Protein AF-A0A1E3I0J5-F1 (afdb_monomer_lite)

Sequence (170 aa):
MVKAWGYATYVVTFFCGLIDAMENAEEKIYEAELKEAWKIVDLYRSYQSELSYTMDAFLDLELGHALPERTWAPIPGPVDYDRILEVEESIFRPTQHNKGRDVPLITPLFIFLTLHILGLQEEGFPPKWLSLWDRFKPDKKFCYSFPNDKPLKQKEIAIKDKGGAVWVRR

Organism: NCBI:txid1295533

Secondary structure (DSSP, 8-state):
-HHHHHHHHHHHHHHHHHHHHHHT-S----HHHHHHHHHHHHHHHHHHHHHHHHHHHHHHHHHTT---TT-BPPP-SS--HHHHHH-SS----PEEEETTEEEEPBPTHHHHHHHHHHHHHHH-B-THHHHHHHHH---GGGSPPPPSS-S--GGGG-EEBTTS-EE---

Structure (mmCIF, N/CA/C/O backbone):
data_AF-A0A1E3I0J5-F1
#
_entry.id   AF-A0A1E3I0J5-F1
#
loop_
_atom_site.group_PDB
_atom_site.id
_atom_site.type_symbol
_atom_site.label_atom_id
_atom_site.label_alt_id
_atom_site.label_comp_id
_atom_site.label_asym_id
_atom_site.label_entity_id
_atom_site.label_seq_id
_atom_site.pdbx_PDB_ins_code
_atom_site.Cartn_x
_atom_site.Cartn_y
_atom_site.Cartn_z
_atom_site.occupancy
_atom_site.B_iso_or_equiv
_atom_site.auth_seq_id
_atom_site.auth_comp_id
_atom_site.auth_asym_id
_atom_site.auth_atom_id
_atom_site.pdbx_PDB_model_num
ATOM 1 N N . MET A 1 1 ? 1.428 -1.162 -13.896 1.00 74.31 1 MET A N 1
ATOM 2 C CA . MET A 1 1 ? 2.253 -0.226 -13.111 1.00 74.31 1 MET A CA 1
ATOM 3 C C . MET A 1 1 ? 1.424 0.900 -12.496 1.00 74.31 1 MET A C 1
ATOM 5 O O . MET A 1 1 ? 1.189 0.832 -11.303 1.00 74.31 1 MET A O 1
ATOM 9 N N . VAL A 1 2 ? 0.875 1.852 -13.269 1.00 81.50 2 VAL A N 1
ATOM 10 C CA . VAL A 1 2 ? 0.131 3.020 -12.725 1.00 81.50 2 VAL A CA 1
ATOM 11 C C . VAL A 1 2 ? -1.033 2.616 -11.803 1.00 81.50 2 VAL A C 1
ATOM 13 O O . VAL A 1 2 ? -1.219 3.214 -10.749 1.00 81.50 2 VAL A O 1
ATOM 16 N N . LYS A 1 3 ? -1.781 1.556 -12.150 1.00 86.75 3 LYS A N 1
ATOM 17 C CA . LYS A 1 3 ? -2.849 1.005 -11.293 1.00 86.75 3 LYS A CA 1
ATOM 18 C C . LYS A 1 3 ? -2.322 0.436 -9.972 1.00 86.75 3 LYS A C 1
ATOM 20 O O . LYS A 1 3 ? -2.879 0.743 -8.927 1.00 86.75 3 LYS A O 1
ATOM 25 N N . ALA A 1 4 ? -1.256 -0.365 -10.022 1.00 87.62 4 ALA A N 1
ATOM 26 C CA . ALA A 1 4 ? -0.632 -0.947 -8.832 1.00 87.62 4 ALA A CA 1
ATOM 27 C C . ALA A 1 4 ? -0.047 0.142 -7.921 1.00 87.62 4 ALA A C 1
ATOM 29 O O . ALA A 1 4 ? -0.273 0.114 -6.718 1.00 87.62 4 ALA A O 1
ATOM 30 N N . TRP A 1 5 ? 0.609 1.149 -8.507 1.00 89.06 5 TRP A N 1
ATOM 31 C CA . TRP A 1 5 ? 1.095 2.318 -7.777 1.00 89.06 5 TRP A CA 1
ATOM 32 C C . TRP A 1 5 ? -0.060 3.073 -7.117 1.00 89.06 5 TRP A C 1
ATOM 34 O O . TRP A 1 5 ? -0.027 3.310 -5.918 1.00 89.06 5 TRP A O 1
ATOM 44 N N . GLY A 1 6 ? -1.125 3.374 -7.869 1.00 87.75 6 GLY A N 1
ATOM 45 C CA . GLY A 1 6 ? -2.303 4.059 -7.334 1.00 87.75 6 GLY A CA 1
ATOM 46 C C . GLY A 1 6 ? -2.964 3.286 -6.192 1.00 87.75 6 GLY A C 1
ATOM 47 O O . GLY A 1 6 ? -3.299 3.881 -5.171 1.00 87.75 6 GLY A O 1
ATOM 48 N N . TYR A 1 7 ? -3.099 1.964 -6.328 1.00 90.19 7 TYR A N 1
ATOM 49 C CA . TYR A 1 7 ? -3.601 1.102 -5.258 1.00 90.19 7 TYR A CA 1
ATOM 50 C C . TYR A 1 7 ? -2.701 1.151 -4.024 1.00 90.19 7 TYR A C 1
ATOM 52 O O . TYR A 1 7 ? -3.198 1.380 -2.924 1.00 90.19 7 TYR A O 1
ATOM 60 N N . ALA A 1 8 ? -1.385 1.021 -4.198 1.00 90.44 8 ALA A N 1
ATOM 61 C CA . ALA A 1 8 ? -0.459 1.082 -3.079 1.00 90.44 8 ALA A CA 1
ATOM 62 C C . ALA A 1 8 ? -0.526 2.433 -2.354 1.00 90.44 8 ALA A C 1
ATOM 64 O O . ALA A 1 8 ? -0.576 2.464 -1.124 1.00 90.44 8 ALA A O 1
ATOM 65 N N . THR A 1 9 ? -0.601 3.540 -3.099 1.00 89.75 9 THR A N 1
ATOM 66 C CA . THR A 1 9 ? -0.806 4.898 -2.564 1.00 89.75 9 THR A CA 1
ATOM 67 C C . THR A 1 9 ? -2.102 5.010 -1.781 1.00 89.75 9 THR A C 1
ATOM 69 O O . THR A 1 9 ? -2.120 5.586 -0.690 1.00 89.75 9 THR A O 1
ATOM 72 N N . TYR A 1 10 ? -3.177 4.404 -2.280 1.00 89.50 10 TYR A N 1
ATOM 73 C CA . TYR A 1 10 ? -4.452 4.415 -1.581 1.00 89.50 10 TYR A CA 1
ATOM 74 C C . TYR A 1 10 ? -4.408 3.639 -0.267 1.00 89.50 10 TYR A C 1
ATOM 76 O O . TYR A 1 10 ? -4.895 4.145 0.742 1.00 89.50 10 TYR A O 1
ATOM 84 N N . VAL A 1 11 ? -3.776 2.461 -0.261 1.00 91.94 11 VAL A N 1
ATOM 85 C CA . VAL A 1 11 ? -3.600 1.628 0.937 1.00 91.94 11 VAL A CA 1
ATOM 86 C C . VAL A 1 11 ? -2.817 2.371 2.016 1.00 91.94 11 VAL A C 1
ATOM 88 O O . VAL A 1 11 ? -3.310 2.486 3.132 1.00 91.94 11 VAL A O 1
ATOM 91 N N . VAL A 1 12 ? -1.652 2.946 1.701 1.00 92.81 12 VAL A N 1
ATOM 92 C CA . VAL A 1 12 ? -0.876 3.712 2.699 1.00 92.81 12 VAL A CA 1
ATOM 93 C C . VAL A 1 12 ? -1.681 4.882 3.243 1.00 92.81 12 VAL A C 1
ATOM 95 O O . VAL A 1 12 ? -1.720 5.088 4.451 1.00 92.81 12 VAL A O 1
ATOM 98 N N . THR A 1 13 ? -2.361 5.624 2.371 1.00 90.88 13 THR A N 1
ATOM 99 C CA . THR A 1 13 ? -3.163 6.780 2.787 1.00 90.88 13 THR A CA 1
ATOM 100 C C . THR A 1 13 ? -4.293 6.363 3.740 1.00 90.88 13 THR A C 1
ATOM 102 O O . THR A 1 13 ? -4.467 6.979 4.791 1.00 90.88 13 THR A O 1
ATOM 105 N N . PHE A 1 14 ? -4.994 5.268 3.423 1.00 91.69 14 PHE A N 1
ATOM 106 C CA . PHE A 1 14 ? -6.018 4.672 4.283 1.00 91.69 14 PHE A CA 1
ATOM 107 C C . PHE A 1 14 ? -5.437 4.211 5.627 1.00 91.69 14 PHE A C 1
ATOM 109 O O . PHE A 1 14 ? -5.934 4.577 6.683 1.00 91.69 14 PHE A O 1
ATOM 116 N N . PHE A 1 15 ? -4.354 3.441 5.650 1.00 94.31 15 PHE A N 1
ATOM 117 C CA . PHE A 1 15 ? -3.844 2.943 6.929 1.00 94.31 15 PHE A CA 1
ATOM 118 C C . PHE A 1 15 ? -3.201 4.042 7.786 1.00 94.31 15 PHE A C 1
ATOM 120 O O . PHE A 1 15 ? -3.396 4.030 8.998 1.00 94.31 15 PHE A O 1
ATOM 127 N N . CYS A 1 16 ? -2.539 5.043 7.195 1.00 94.62 16 CYS A N 1
ATOM 128 C CA . CYS A 1 16 ? -2.042 6.203 7.941 1.00 94.62 16 CYS A CA 1
ATOM 129 C C . CYS A 1 16 ? -3.173 6.994 8.611 1.00 94.62 16 CYS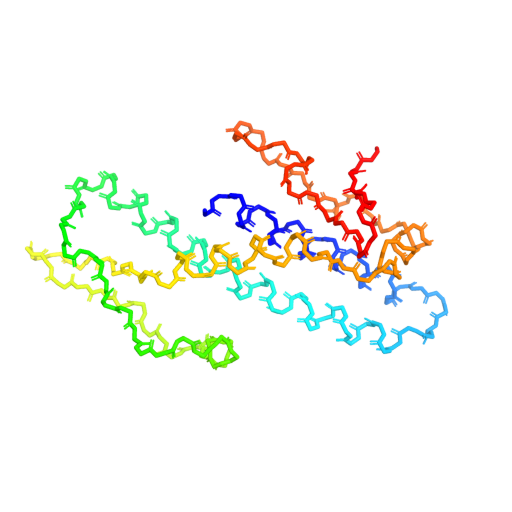 A C 1
ATOM 131 O O . CYS A 1 16 ? -3.024 7.393 9.762 1.00 94.62 16 CYS A O 1
ATOM 133 N N . GLY A 1 17 ? -4.308 7.190 7.930 1.00 92.81 17 GLY A N 1
ATOM 134 C CA . GLY A 1 17 ? -5.465 7.834 8.553 1.00 92.81 17 GLY A CA 1
ATOM 135 C C . GLY A 1 17 ? -6.034 7.015 9.706 1.00 92.81 17 GLY A C 1
ATOM 136 O O . GLY A 1 17 ? -6.394 7.569 10.742 1.00 92.81 17 GLY A O 1
ATOM 137 N N . LEU A 1 18 ? -6.079 5.690 9.552 1.00 92.88 18 LEU A N 1
ATOM 138 C CA . LEU A 1 18 ? -6.569 4.816 10.607 1.00 92.88 18 LEU A CA 1
ATOM 139 C C . LEU A 1 18 ? -5.653 4.830 11.834 1.00 92.88 18 LEU A C 1
ATOM 141 O O . LEU A 1 18 ? -6.149 4.903 12.953 1.00 92.88 18 LEU A O 1
ATOM 145 N N . ILE A 1 19 ? -4.337 4.790 11.621 1.00 94.62 19 ILE A N 1
ATOM 146 C CA . ILE A 1 19 ? -3.326 4.888 12.678 1.00 94.62 19 ILE A CA 1
ATOM 147 C C . ILE A 1 19 ? -3.482 6.205 13.437 1.00 94.62 19 ILE A C 1
ATOM 149 O O . ILE A 1 19 ? -3.677 6.165 14.646 1.00 94.62 19 ILE A O 1
ATOM 153 N N . ASP A 1 20 ? -3.493 7.345 12.737 1.00 93.00 20 ASP A N 1
ATOM 154 C CA . ASP A 1 20 ? -3.649 8.670 13.357 1.00 93.00 20 ASP A CA 1
ATOM 155 C C . ASP A 1 20 ? -4.929 8.738 14.206 1.00 93.00 20 ASP A C 1
ATOM 157 O O . ASP A 1 20 ? -4.913 9.202 15.345 1.00 93.00 20 ASP A O 1
ATOM 161 N N . ALA A 1 21 ? -6.043 8.205 13.701 1.00 91.88 21 ALA A N 1
ATOM 162 C CA . ALA A 1 21 ? -7.298 8.212 14.443 1.00 91.88 21 ALA A CA 1
ATOM 163 C C . ALA A 1 21 ? -7.297 7.263 15.658 1.00 91.88 21 ALA A C 1
ATOM 165 O O . ALA A 1 21 ? -7.881 7.598 16.687 1.00 91.88 21 ALA A O 1
ATOM 166 N N . MET A 1 22 ? -6.639 6.102 15.564 1.00 92.25 22 MET A N 1
ATOM 167 C CA . MET A 1 22 ? -6.503 5.155 16.679 1.00 92.25 22 MET A CA 1
ATOM 168 C C . MET A 1 22 ? -5.536 5.662 17.758 1.00 92.25 22 MET A C 1
ATOM 170 O O . MET A 1 22 ? -5.80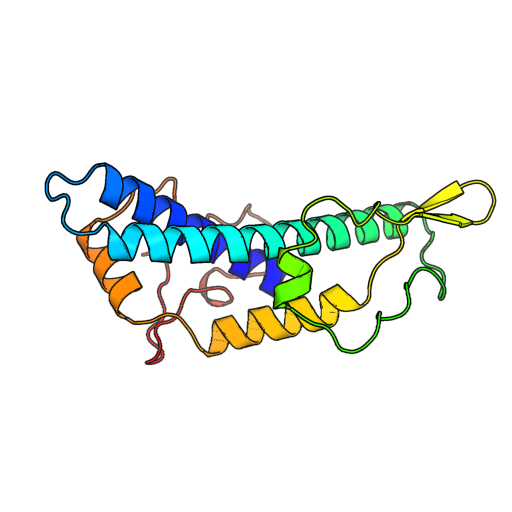8 5.480 18.941 1.00 92.25 22 MET A O 1
ATOM 174 N N . GLU A 1 23 ? -4.438 6.323 17.383 1.00 90.88 23 GLU A N 1
ATOM 175 C CA . GLU A 1 23 ? -3.472 6.909 18.327 1.00 90.88 23 GLU A CA 1
ATOM 176 C C . GLU A 1 23 ? -4.076 8.070 19.129 1.00 90.88 23 GLU A C 1
ATOM 178 O O . GLU A 1 23 ? -3.751 8.249 20.304 1.00 90.88 23 GLU A O 1
ATOM 183 N N . ASN A 1 24 ? -4.991 8.825 18.513 1.00 89.06 24 ASN A N 1
ATOM 184 C CA . ASN A 1 24 ? -5.697 9.943 19.141 1.00 89.06 24 ASN A CA 1
ATOM 185 C C . ASN A 1 24 ? -7.012 9.540 19.840 1.00 89.06 24 ASN A C 1
ATOM 187 O O . ASN A 1 24 ? -7.697 10.401 20.396 1.00 89.06 24 ASN A O 1
ATOM 191 N N . ALA A 1 25 ? -7.394 8.260 19.818 1.00 86.81 25 ALA A N 1
ATOM 192 C CA . ALA A 1 25 ? -8.606 7.792 20.480 1.00 86.81 25 ALA A CA 1
ATOM 193 C C . ALA A 1 25 ? -8.450 7.784 22.013 1.00 86.81 25 ALA A C 1
ATOM 195 O O . ALA A 1 25 ? -7.400 7.431 22.550 1.00 86.81 25 ALA A O 1
ATOM 196 N N . GLU A 1 26 ? -9.527 8.109 22.738 1.00 79.50 26 GLU A N 1
ATOM 197 C CA . GLU A 1 26 ? -9.547 8.028 24.210 1.00 79.50 26 GLU A CA 1
ATOM 198 C C . GLU A 1 26 ? -9.357 6.580 24.709 1.00 79.50 26 GLU A C 1
ATOM 200 O O . GLU A 1 26 ? -8.730 6.334 25.741 1.00 79.50 26 GLU A O 1
ATOM 205 N N . GLU A 1 27 ? -9.858 5.603 23.946 1.00 76.12 27 GLU A N 1
ATOM 206 C CA . GLU A 1 27 ? -9.720 4.172 24.218 1.00 76.12 27 GLU A CA 1
ATOM 207 C C . GLU A 1 27 ? -8.412 3.616 23.628 1.00 76.12 27 GLU A C 1
ATOM 209 O O . GLU A 1 27 ? -8.317 3.355 22.430 1.00 76.12 27 GLU A O 1
ATOM 214 N N . LYS A 1 28 ? -7.413 3.338 24.472 1.00 70.12 28 LYS A N 1
ATOM 215 C CA . LYS A 1 28 ? -6.103 2.791 24.053 1.00 70.12 28 LYS A CA 1
ATOM 216 C C . LYS A 1 28 ? -6.072 1.265 23.861 1.00 70.12 28 LYS A C 1
ATOM 218 O O . LYS A 1 28 ? -5.064 0.627 24.143 1.00 70.12 28 LYS A O 1
ATOM 223 N N . ILE A 1 29 ? -7.168 0.653 23.416 1.00 78.75 29 ILE A N 1
ATOM 224 C CA . ILE A 1 29 ? -7.301 -0.818 23.348 1.00 78.75 29 ILE A CA 1
ATOM 225 C C . ILE A 1 29 ? -6.832 -1.444 22.019 1.00 78.75 29 ILE A C 1
ATOM 227 O O . ILE A 1 29 ? -6.994 -2.644 21.836 1.00 78.75 29 ILE A O 1
ATOM 231 N N . TYR A 1 30 ? -6.241 -0.659 21.111 1.00 84.00 30 TYR A N 1
ATOM 232 C CA . TYR A 1 30 ? -5.928 -1.065 19.727 1.00 84.00 30 TYR A CA 1
ATOM 233 C C . TYR A 1 30 ? -4.431 -1.260 19.455 1.00 84.00 30 TYR A C 1
ATOM 235 O O . TYR A 1 30 ? -3.971 -1.068 18.333 1.00 84.00 30 TYR A O 1
ATOM 243 N N . GLU A 1 31 ? -3.628 -1.588 20.470 1.00 87.50 31 GLU A N 1
ATOM 244 C CA . GLU A 1 31 ? -2.168 -1.699 20.315 1.00 87.50 31 GLU A CA 1
ATOM 245 C C . GLU A 1 31 ? -1.766 -2.780 19.293 1.00 87.50 31 GLU A C 1
ATOM 247 O O . GLU A 1 31 ? -0.843 -2.589 18.495 1.00 87.50 31 GLU A O 1
ATOM 252 N N . ALA A 1 32 ? -2.495 -3.900 19.262 1.00 91.38 32 ALA A N 1
ATOM 253 C CA . ALA A 1 32 ? -2.268 -4.967 18.293 1.00 91.38 32 ALA A CA 1
ATOM 254 C C . ALA A 1 32 ? -2.609 -4.513 16.863 1.00 91.38 32 ALA A C 1
ATOM 256 O O . ALA A 1 32 ? -1.819 -4.724 15.940 1.00 91.38 32 ALA A O 1
ATOM 257 N N . GLU A 1 33 ? -3.752 -3.852 16.686 1.00 93.69 33 GLU A N 1
ATOM 258 C CA . GLU A 1 33 ? -4.208 -3.306 15.410 1.00 93.69 33 GLU A CA 1
ATOM 259 C C . GLU A 1 33 ? -3.291 -2.190 14.910 1.00 93.69 33 GLU A C 1
ATOM 261 O O . GLU A 1 33 ? -2.979 -2.159 13.724 1.00 93.69 33 GLU A O 1
ATOM 266 N N . LEU A 1 34 ? -2.799 -1.316 15.79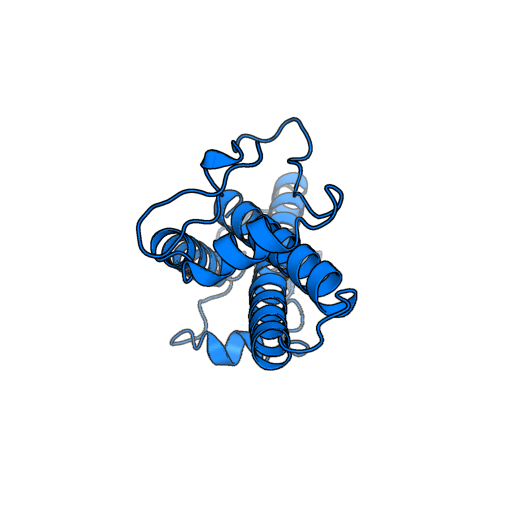1 1.00 93.75 34 LEU A N 1
ATOM 267 C CA . LEU A 1 34 ? -1.810 -0.290 15.456 1.00 93.75 34 LEU A CA 1
ATOM 268 C C . LEU A 1 34 ? -0.534 -0.923 14.906 1.00 93.75 34 LEU A C 1
ATOM 270 O O . LEU A 1 34 ? -0.053 -0.535 13.842 1.00 93.75 34 LEU A O 1
ATOM 274 N N . LYS A 1 35 ? -0.011 -1.945 15.591 1.00 93.00 35 LYS A N 1
ATOM 275 C CA . LYS A 1 35 ? 1.192 -2.658 15.148 1.00 93.00 35 LYS A CA 1
ATOM 276 C C . LYS A 1 35 ? 0.989 -3.352 13.801 1.00 93.00 35 LYS A C 1
ATOM 278 O O . LYS A 1 35 ? 1.903 -3.382 12.982 1.00 93.00 35 LYS A O 1
ATOM 283 N N . GLU A 1 36 ? -0.185 -3.930 13.565 1.00 94.94 36 GLU A N 1
ATOM 284 C CA . GLU A 1 36 ? -0.514 -4.565 12.286 1.00 94.94 36 GLU A CA 1
ATOM 285 C C . GLU A 1 36 ? -0.703 -3.531 11.164 1.00 94.94 36 GLU A C 1
ATOM 287 O O . GLU A 1 36 ? -0.194 -3.731 10.063 1.00 94.94 36 GLU A O 1
ATOM 292 N N . ALA A 1 37 ? -1.357 -2.402 11.448 1.00 94.25 37 ALA A N 1
ATOM 293 C CA . ALA A 1 37 ? -1.540 -1.305 10.505 1.00 94.25 37 ALA A CA 1
ATOM 294 C C . ALA A 1 37 ? -0.198 -0.695 10.076 1.00 94.25 37 ALA A C 1
ATOM 296 O O . ALA A 1 37 ? 0.019 -0.492 8.883 1.00 94.25 37 ALA A O 1
ATOM 297 N N . TRP A 1 38 ? 0.725 -0.474 11.019 1.00 93.50 38 TRP A N 1
ATOM 298 C CA . TRP A 1 38 ? 2.076 0.008 10.716 1.00 93.50 38 TRP A CA 1
ATOM 299 C C . TRP A 1 38 ? 2.833 -0.943 9.785 1.00 93.50 38 TRP A C 1
ATOM 301 O O . TRP A 1 38 ? 3.362 -0.499 8.772 1.00 93.50 38 TRP A O 1
ATOM 311 N N . LYS A 1 39 ? 2.776 -2.259 10.030 1.00 92.19 39 LYS A N 1
ATOM 312 C CA . LYS A 1 39 ? 3.385 -3.253 9.126 1.00 92.19 39 LYS A CA 1
ATOM 313 C C . LYS A 1 39 ? 2.827 -3.187 7.704 1.00 92.19 39 LYS A C 1
ATOM 315 O O . LYS A 1 39 ? 3.573 -3.351 6.744 1.00 92.19 39 LYS A O 1
ATOM 320 N N . ILE A 1 40 ? 1.518 -2.967 7.561 1.00 92.56 40 ILE A N 1
ATOM 321 C CA . ILE A 1 40 ? 0.886 -2.798 6.245 1.00 92.56 40 ILE A CA 1
ATOM 322 C C . ILE A 1 40 ? 1.391 -1.512 5.579 1.00 92.56 40 ILE A C 1
ATOM 324 O O . ILE A 1 40 ? 1.701 -1.525 4.389 1.00 92.56 40 ILE A O 1
ATOM 328 N N . VAL A 1 41 ? 1.497 -0.410 6.327 1.00 92.56 41 VAL A N 1
ATOM 329 C CA . VAL A 1 41 ? 2.025 0.862 5.811 1.00 92.56 41 VAL A CA 1
ATOM 330 C C . VAL A 1 41 ? 3.457 0.707 5.318 1.00 92.56 41 VAL A C 1
ATOM 332 O O . VAL A 1 41 ? 3.735 1.117 4.192 1.00 92.56 41 VAL A O 1
ATOM 335 N N . ASP A 1 42 ? 4.337 0.107 6.115 1.00 87.00 42 ASP A N 1
ATOM 336 C CA . ASP A 1 42 ? 5.750 -0.062 5.767 1.00 87.00 42 ASP A CA 1
ATOM 337 C C . ASP A 1 42 ? 5.894 -0.888 4.484 1.00 87.00 42 ASP A C 1
ATOM 339 O O . ASP A 1 42 ? 6.492 -0.428 3.512 1.00 87.00 42 ASP A O 1
ATOM 343 N N . LEU A 1 43 ? 5.201 -2.031 4.415 1.00 85.56 43 LEU A N 1
ATOM 344 C CA . LEU A 1 43 ? 5.173 -2.895 3.235 1.00 85.56 43 LEU A CA 1
ATOM 345 C C . LEU A 1 43 ? 4.755 -2.142 1.960 1.00 85.56 43 LEU A C 1
ATOM 347 O O . LEU A 1 43 ? 5.431 -2.182 0.930 1.00 85.56 43 LEU A O 1
ATOM 351 N N . TYR A 1 44 ? 3.622 -1.438 2.018 1.00 88.75 44 TYR A N 1
ATOM 352 C CA . TYR A 1 44 ? 3.089 -0.744 0.849 1.00 88.75 44 TYR A CA 1
ATOM 353 C C . TYR A 1 44 ? 3.871 0.532 0.496 1.00 88.75 44 TYR A C 1
ATOM 355 O O . TYR A 1 44 ? 3.833 0.952 -0.663 1.00 88.75 44 TYR A O 1
ATOM 363 N N . ARG A 1 45 ? 4.607 1.137 1.439 1.00 86.69 45 ARG A N 1
ATOM 364 C CA . ARG A 1 45 ? 5.557 2.223 1.149 1.00 86.69 45 ARG A CA 1
ATOM 365 C C . ARG A 1 45 ? 6.750 1.718 0.352 1.00 86.69 45 ARG A C 1
ATOM 367 O O . ARG A 1 45 ? 7.096 2.352 -0.643 1.00 86.69 45 ARG A O 1
ATOM 374 N N . SER A 1 46 ? 7.319 0.566 0.704 1.00 82.19 46 SER A N 1
ATOM 375 C CA . SER A 1 46 ? 8.402 -0.041 -0.082 1.00 82.19 46 SER A CA 1
ATOM 376 C C . SER A 1 46 ? 7.948 -0.306 -1.524 1.00 82.19 46 SER A C 1
ATOM 378 O O . SER A 1 46 ? 8.644 0.042 -2.479 1.00 82.19 46 SER A O 1
ATOM 380 N N . TYR A 1 47 ? 6.718 -0.804 -1.705 1.00 85.44 47 TYR A N 1
ATOM 381 C CA . TYR A 1 47 ? 6.115 -0.993 -3.030 1.00 85.44 47 TYR A CA 1
ATOM 382 C C . TYR A 1 47 ? 5.944 0.311 -3.819 1.00 85.44 47 TYR A C 1
ATOM 384 O O . TYR A 1 47 ? 6.232 0.354 -5.018 1.00 85.44 47 TYR A O 1
ATOM 392 N N . GLN A 1 48 ? 5.468 1.380 -3.173 1.00 85.56 48 GLN A N 1
ATOM 393 C CA . GLN A 1 48 ? 5.346 2.691 -3.815 1.00 85.56 48 GLN A CA 1
ATOM 394 C C . GLN A 1 48 ? 6.698 3.234 -4.256 1.00 85.56 48 GLN A C 1
ATOM 396 O O . GLN A 1 48 ? 6.786 3.754 -5.368 1.00 85.56 48 GLN A O 1
ATOM 401 N N . SER A 1 49 ? 7.724 3.122 -3.412 1.00 82.19 49 SER A N 1
ATOM 402 C CA . SER A 1 49 ? 9.067 3.625 -3.699 1.00 82.19 49 SER A CA 1
ATOM 403 C C . SER A 1 49 ? 9.638 2.975 -4.958 1.00 82.19 49 SER A C 1
ATOM 405 O O . SER A 1 49 ? 10.044 3.685 -5.878 1.00 82.19 49 SER A O 1
ATOM 407 N N . GLU A 1 50 ? 9.563 1.645 -5.058 1.00 78.44 50 GLU A N 1
ATOM 408 C CA . GLU A 1 50 ? 10.072 0.901 -6.219 1.00 78.44 50 GLU A CA 1
ATOM 409 C C . GLU A 1 50 ? 9.294 1.221 -7.507 1.00 78.44 50 GLU A C 1
ATOM 411 O O . GLU A 1 50 ? 9.877 1.453 -8.572 1.00 78.44 50 GLU A O 1
ATOM 416 N N . LEU A 1 51 ? 7.959 1.288 -7.423 1.00 82.62 51 LEU A N 1
ATOM 417 C CA . LEU A 1 51 ? 7.124 1.637 -8.574 1.00 82.62 51 LEU A CA 1
ATOM 418 C C . LEU A 1 51 ? 7.337 3.088 -9.027 1.00 82.62 51 LEU A C 1
ATOM 420 O O . LEU A 1 51 ? 7.337 3.339 -10.230 1.00 82.62 51 LEU A O 1
ATOM 424 N N . SER A 1 52 ? 7.512 4.029 -8.095 1.00 83.38 52 SER A N 1
ATOM 425 C CA . SER A 1 52 ? 7.765 5.445 -8.406 1.00 83.38 52 SER A CA 1
ATOM 426 C C . SER A 1 52 ? 9.109 5.609 -9.099 1.00 83.38 52 SER A C 1
ATOM 428 O O . SER A 1 52 ? 9.156 6.155 -10.196 1.00 83.38 52 SER A O 1
ATOM 430 N N . TYR A 1 53 ? 10.165 5.026 -8.525 1.00 78.06 53 TYR A N 1
ATOM 431 C CA . TYR A 1 53 ? 11.495 5.022 -9.129 1.00 78.06 53 TYR A CA 1
ATOM 432 C C . TYR A 1 53 ? 11.471 4.463 -10.556 1.00 78.06 53 TYR A C 1
ATOM 434 O O . TYR A 1 53 ? 12.022 5.066 -11.473 1.00 78.06 53 TYR A O 1
ATOM 442 N N . THR A 1 54 ? 10.782 3.337 -10.758 1.00 77.00 54 THR A N 1
ATOM 443 C CA . THR A 1 54 ? 10.664 2.720 -12.081 1.00 77.00 54 THR A CA 1
ATOM 444 C C . THR A 1 54 ? 9.946 3.636 -13.077 1.00 77.00 54 THR A C 1
ATOM 446 O O . THR A 1 54 ? 10.415 3.793 -14.202 1.00 77.00 54 THR A O 1
ATOM 449 N N . MET A 1 55 ? 8.819 4.246 -12.689 1.00 80.50 55 MET A N 1
ATOM 450 C CA . MET A 1 55 ? 8.077 5.174 -13.555 1.00 80.50 55 MET A CA 1
ATOM 451 C C . MET A 1 55 ? 8.907 6.405 -13.929 1.00 80.50 55 MET A C 1
ATOM 453 O O . MET A 1 55 ? 8.903 6.792 -15.096 1.00 80.50 55 MET A O 1
ATOM 457 N N . ASP A 1 56 ? 9.624 6.986 -12.967 1.00 79.00 56 ASP A N 1
ATOM 458 C CA . ASP A 1 56 ? 10.482 8.151 -13.197 1.00 79.00 56 ASP A CA 1
ATOM 459 C C . ASP A 1 56 ? 11.645 7.793 -14.133 1.00 79.00 56 ASP A C 1
ATOM 461 O O . ASP A 1 56 ? 11.898 8.497 -15.109 1.00 79.00 56 ASP A O 1
ATOM 465 N N . ALA A 1 57 ? 12.278 6.633 -13.925 1.00 75.56 57 ALA A N 1
ATOM 466 C CA . ALA A 1 57 ? 13.327 6.129 -14.807 1.00 75.56 57 ALA A CA 1
ATOM 467 C C . ALA A 1 57 ? 12.829 5.919 -16.248 1.00 75.56 57 ALA A C 1
ATOM 469 O O . ALA A 1 57 ? 13.528 6.274 -17.196 1.00 75.56 57 ALA A O 1
ATOM 470 N N . PHE A 1 58 ? 11.618 5.378 -16.439 1.00 75.81 58 PHE A N 1
ATOM 471 C CA . PHE A 1 58 ? 11.008 5.277 -17.771 1.00 75.81 58 PHE A CA 1
ATOM 472 C C . PHE A 1 58 ? 10.804 6.641 -18.418 1.00 75.81 58 PHE A C 1
ATOM 474 O O . PHE A 1 58 ? 11.140 6.808 -19.589 1.00 75.81 58 PHE A O 1
ATOM 481 N N . LEU A 1 59 ? 10.266 7.601 -17.666 1.00 77.62 59 LEU A N 1
ATOM 482 C CA . LEU A 1 59 ? 9.990 8.940 -18.171 1.00 77.62 59 LEU A CA 1
ATOM 483 C C . LEU A 1 59 ? 11.279 9.638 -18.624 1.00 77.62 59 LEU A C 1
ATOM 485 O O . LEU A 1 59 ? 11.325 10.181 -19.728 1.00 77.62 59 LEU A O 1
ATOM 489 N N . ASP A 1 60 ? 12.340 9.565 -17.821 1.00 73.75 60 ASP A N 1
ATOM 490 C CA . ASP A 1 60 ? 13.648 10.134 -18.161 1.00 73.75 60 ASP A CA 1
ATOM 491 C C . ASP A 1 60 ? 14.217 9.526 -19.453 1.00 73.75 60 ASP A C 1
ATOM 493 O O . ASP A 1 60 ? 14.783 10.226 -20.299 1.00 73.75 60 ASP A O 1
ATOM 497 N N . LEU A 1 61 ? 14.034 8.218 -19.644 1.00 72.38 61 LEU A N 1
ATOM 498 C CA . LEU A 1 61 ? 14.490 7.503 -20.836 1.00 72.38 61 LEU A CA 1
ATOM 499 C C . LEU A 1 61 ? 13.672 7.832 -22.085 1.00 72.38 61 LEU A C 1
ATOM 501 O O . LEU A 1 61 ? 14.248 7.965 -23.170 1.00 72.38 61 LEU A O 1
ATOM 505 N N . GLU A 1 62 ? 12.354 7.971 -21.943 1.00 73.56 62 GLU A N 1
ATOM 506 C CA . GLU A 1 62 ? 11.462 8.413 -23.016 1.00 73.56 62 GLU A CA 1
ATOM 507 C C . GLU A 1 62 ? 11.822 9.830 -23.473 1.00 73.56 62 GLU A C 1
ATOM 509 O O . GLU A 1 62 ? 12.041 10.053 -24.667 1.00 73.56 62 GLU A O 1
ATOM 514 N N . LEU A 1 63 ? 11.971 10.764 -22.528 1.00 75.81 63 LEU A N 1
ATOM 515 C CA . LEU A 1 63 ? 12.356 12.153 -22.801 1.00 75.81 63 LEU A CA 1
ATOM 516 C C . LEU A 1 63 ? 13.768 12.258 -23.395 1.00 75.81 63 LEU A C 1
ATOM 518 O O . LEU A 1 63 ? 14.032 13.116 -24.235 1.00 75.81 63 LEU A O 1
ATOM 522 N N . GLY A 1 64 ? 14.676 11.368 -22.993 1.00 69.81 64 GLY A N 1
ATOM 523 C CA . GLY A 1 64 ? 16.036 11.286 -23.519 1.00 69.81 64 GLY A CA 1
ATOM 524 C C . GLY A 1 64 ? 16.174 10.570 -24.868 1.00 69.81 64 GLY A C 1
ATOM 525 O O . GLY A 1 64 ? 17.301 10.459 -25.360 1.00 69.81 64 GLY A O 1
ATOM 526 N N . HIS A 1 65 ? 15.076 10.060 -25.451 1.00 65.62 65 HIS A N 1
ATOM 527 C CA . HIS A 1 65 ? 15.064 9.181 -26.634 1.00 65.62 65 HIS A CA 1
ATOM 528 C C . HIS A 1 65 ? 16.040 7.994 -26.516 1.00 65.62 65 HIS A C 1
ATOM 530 O O . HIS A 1 65 ? 16.694 7.591 -27.482 1.00 65.62 65 HIS A O 1
ATOM 536 N N . ALA A 1 66 ? 16.169 7.451 -25.308 1.00 62.91 66 ALA A N 1
ATOM 537 C CA . ALA A 1 66 ? 17.215 6.515 -24.927 1.00 62.91 66 ALA A CA 1
ATOM 538 C C . ALA A 1 66 ? 16.636 5.212 -24.366 1.00 62.91 66 ALA A C 1
ATOM 540 O O . ALA A 1 66 ? 17.170 4.691 -23.396 1.00 62.91 66 ALA A O 1
ATOM 541 N N . LEU A 1 67 ? 15.582 4.660 -24.978 1.00 62.31 67 LEU A N 1
ATOM 542 C CA . LEU A 1 67 ? 15.073 3.308 -24.693 1.00 62.31 67 LEU A CA 1
ATOM 543 C C . LEU A 1 67 ? 15.713 2.258 -25.637 1.00 62.31 67 LEU A C 1
ATOM 545 O O . LEU A 1 67 ? 15.102 1.900 -26.643 1.00 62.31 67 LEU A O 1
ATOM 549 N N . PRO A 1 68 ? 16.944 1.761 -25.401 1.00 55.03 68 PRO A N 1
ATOM 550 C CA . PRO A 1 68 ? 17.466 0.595 -26.105 1.00 55.03 68 PRO A CA 1
ATOM 551 C C . PRO A 1 68 ? 16.915 -0.722 -25.535 1.00 55.03 68 PRO A C 1
ATOM 553 O O . PRO A 1 68 ? 16.511 -0.811 -24.381 1.00 55.03 68 PRO A O 1
ATOM 556 N N . GLU A 1 69 ? 17.022 -1.801 -26.317 1.00 57.31 69 GLU A N 1
ATOM 557 C CA . GLU A 1 69 ? 16.679 -3.178 -25.903 1.00 57.31 69 GLU A CA 1
ATOM 558 C C . GLU A 1 69 ? 17.440 -3.666 -24.650 1.00 57.31 69 GLU A C 1
ATOM 560 O O . GLU A 1 69 ? 17.035 -4.639 -24.019 1.00 57.31 69 GLU A O 1
ATOM 565 N N . ARG A 1 70 ? 18.543 -3.000 -24.273 1.00 59.00 70 ARG A N 1
ATOM 566 C CA . ARG A 1 70 ? 19.445 -3.395 -23.176 1.00 59.00 70 ARG A CA 1
ATOM 567 C C . ARG A 1 70 ? 19.233 -2.644 -21.857 1.00 59.00 70 ARG A C 1
ATOM 569 O O . ARG A 1 70 ? 19.999 -2.873 -20.932 1.00 59.00 70 ARG A O 1
ATOM 576 N N . THR A 1 71 ? 18.234 -1.768 -21.748 1.00 62.62 71 THR A N 1
ATOM 577 C CA . THR A 1 71 ? 17.975 -1.014 -20.499 1.00 62.62 71 THR A CA 1
ATOM 578 C C . THR A 1 71 ? 17.418 -1.886 -19.372 1.00 62.62 71 THR A C 1
ATOM 580 O O . THR A 1 71 ? 17.369 -1.478 -18.212 1.00 62.62 71 THR A O 1
ATOM 583 N N . TRP A 1 72 ? 16.999 -3.100 -19.719 1.00 63.97 72 TRP A N 1
ATOM 584 C CA . TRP A 1 72 ? 16.484 -4.084 -18.788 1.00 63.97 72 TRP A CA 1
ATOM 585 C C . TRP A 1 72 ? 17.622 -4.822 -18.091 1.00 63.97 72 TRP A C 1
ATOM 587 O O . TRP A 1 72 ? 18.381 -5.556 -18.728 1.00 63.97 72 TRP A O 1
ATOM 597 N N . ALA A 1 73 ? 17.708 -4.680 -16.770 1.00 65.19 73 ALA A N 1
ATOM 598 C CA . ALA A 1 73 ? 18.517 -5.590 -15.970 1.00 65.19 73 ALA A CA 1
ATOM 599 C C . ALA A 1 73 ? 17.911 -7.009 -16.034 1.00 65.19 73 ALA A C 1
ATOM 601 O O . ALA A 1 73 ? 16.693 -7.157 -16.117 1.00 65.19 73 ALA A O 1
ATOM 602 N N . PRO A 1 74 ? 18.707 -8.085 -16.002 1.00 60.12 74 PRO A N 1
ATOM 603 C CA . PRO A 1 74 ? 18.156 -9.429 -15.862 1.00 60.12 74 PRO A CA 1
ATOM 604 C C . PRO A 1 74 ? 17.433 -9.575 -14.515 1.00 60.12 74 PRO A C 1
ATOM 606 O O . PRO A 1 74 ? 17.825 -8.959 -13.526 1.00 60.12 74 PRO A O 1
ATOM 609 N N . ILE A 1 75 ? 16.394 -10.413 -14.466 1.00 57.31 75 ILE A N 1
ATOM 610 C CA . ILE A 1 75 ? 15.714 -10.761 -13.210 1.00 57.31 75 ILE A CA 1
ATOM 611 C C . ILE A 1 75 ? 16.703 -11.561 -12.345 1.00 57.31 75 ILE A C 1
ATOM 613 O O . ILE A 1 75 ? 17.138 -12.633 -12.780 1.00 57.31 75 ILE A O 1
ATOM 617 N N . PRO A 1 76 ? 17.091 -11.083 -11.151 1.00 51.97 76 PRO A N 1
ATOM 618 C CA . PRO A 1 76 ? 17.987 -11.839 -10.288 1.00 51.97 76 PRO A CA 1
ATOM 619 C C . PRO A 1 76 ? 17.234 -13.015 -9.646 1.00 51.97 76 PRO A C 1
ATOM 621 O O . PRO A 1 76 ? 16.457 -12.809 -8.724 1.00 51.97 76 PRO A O 1
ATOM 624 N N . GLY A 1 77 ? 17.483 -14.246 -10.116 1.00 57.41 77 GLY A N 1
ATOM 625 C CA . GLY A 1 77 ? 17.067 -15.499 -9.459 1.00 57.41 77 GLY A CA 1
ATOM 626 C C . GLY A 1 77 ? 15.565 -15.633 -9.128 1.00 57.41 77 GLY A C 1
ATOM 627 O O . GLY A 1 77 ? 14.740 -14.882 -9.647 1.00 57.41 77 GLY A O 1
ATOM 628 N N . PRO A 1 78 ? 15.171 -16.618 -8.293 1.00 56.28 78 PRO A N 1
ATOM 629 C CA . PRO A 1 78 ? 13.832 -16.658 -7.718 1.00 56.28 78 PRO A CA 1
ATOM 630 C C . PRO A 1 78 ? 13.634 -15.421 -6.840 1.00 56.28 78 PRO A C 1
ATOM 632 O O . PRO A 1 78 ? 14.431 -15.162 -5.938 1.00 56.28 78 PRO A O 1
ATOM 635 N N . VAL A 1 79 ? 12.583 -14.661 -7.130 1.00 53.09 79 VAL A N 1
ATOM 636 C CA . VAL A 1 79 ? 12.264 -13.420 -6.427 1.00 53.09 79 VAL A CA 1
ATOM 637 C C . VAL A 1 79 ? 11.771 -13.754 -5.021 1.00 53.09 79 VAL A C 1
ATOM 639 O O . VAL A 1 79 ? 10.656 -14.238 -4.841 1.00 53.09 79 VAL A O 1
ATOM 642 N N . ASP A 1 80 ? 12.627 -13.509 -4.037 1.00 58.47 80 ASP A N 1
ATOM 643 C CA . ASP A 1 80 ? 12.295 -13.559 -2.618 1.00 58.47 80 ASP A CA 1
ATOM 644 C C . ASP A 1 80 ? 11.731 -12.192 -2.207 1.00 58.47 80 ASP A C 1
ATOM 646 O O . ASP A 1 80 ? 12.473 -11.232 -1.989 1.00 58.47 80 ASP A O 1
ATOM 650 N N . TYR A 1 81 ? 10.400 -12.085 -2.203 1.00 53.59 81 TYR A N 1
ATOM 651 C CA . TYR A 1 81 ? 9.695 -10.834 -1.916 1.00 53.59 81 TYR A CA 1
ATOM 652 C C . TYR A 1 81 ? 9.933 -10.338 -0.487 1.00 53.59 81 TYR A C 1
ATOM 654 O O . TYR A 1 81 ? 9.962 -9.127 -0.285 1.00 53.59 81 TYR A O 1
ATOM 662 N N . ASP A 1 82 ? 10.155 -11.242 0.471 1.00 51.28 82 ASP A N 1
ATOM 663 C CA . ASP A 1 82 ? 10.458 -10.882 1.860 1.00 51.28 82 ASP A CA 1
ATOM 664 C C . ASP A 1 82 ? 11.865 -10.274 1.955 1.00 51.28 82 ASP A C 1
ATOM 666 O O . ASP A 1 82 ? 12.088 -9.277 2.639 1.00 51.28 82 ASP A O 1
ATOM 670 N N . ARG A 1 83 ? 12.803 -10.793 1.158 1.00 50.19 83 ARG A N 1
ATOM 671 C CA . ARG A 1 83 ? 14.168 -10.269 1.052 1.00 50.19 83 ARG A CA 1
ATOM 672 C C . ARG A 1 83 ? 14.269 -8.962 0.262 1.00 50.19 83 ARG A C 1
ATOM 674 O O . ARG A 1 83 ? 15.184 -8.188 0.512 1.00 50.19 83 ARG A O 1
ATOM 681 N N . ILE A 1 84 ? 13.349 -8.681 -0.665 1.00 49.50 84 ILE A N 1
ATOM 682 C CA . ILE A 1 84 ? 13.265 -7.368 -1.340 1.00 49.50 84 ILE A CA 1
ATOM 683 C C . ILE A 1 84 ? 12.975 -6.248 -0.330 1.00 49.50 84 ILE A C 1
ATOM 685 O O . ILE A 1 84 ? 13.472 -5.139 -0.503 1.00 49.50 84 ILE A O 1
ATOM 689 N N . LEU A 1 85 ? 12.220 -6.543 0.733 1.00 49.59 85 LEU A N 1
ATOM 690 C CA . LEU A 1 85 ? 11.869 -5.582 1.783 1.00 49.59 85 LEU A CA 1
ATOM 691 C C . LEU A 1 85 ? 13.027 -5.317 2.754 1.00 49.59 85 LEU A C 1
ATOM 693 O O . LEU A 1 85 ? 13.153 -4.210 3.259 1.00 49.59 85 LEU A O 1
ATOM 697 N N . GLU A 1 86 ? 13.896 -6.304 2.987 1.00 45.91 86 GLU A N 1
ATOM 698 C CA . GLU A 1 86 ? 15.097 -6.145 3.825 1.00 45.91 86 GLU A CA 1
ATOM 699 C C . GLU A 1 86 ? 16.236 -5.398 3.113 1.00 45.91 86 GLU A C 1
ATOM 701 O O . GLU A 1 86 ? 17.165 -4.898 3.751 1.00 45.91 86 GLU A O 1
ATOM 706 N N . VAL A 1 87 ? 16.185 -5.294 1.783 1.00 44.03 87 VAL A N 1
ATOM 707 C CA . VAL A 1 87 ? 17.179 -4.574 0.979 1.00 44.03 87 VAL A CA 1
ATOM 708 C C . VAL A 1 87 ? 16.753 -3.111 0.845 1.00 44.03 87 VAL A C 1
ATOM 710 O O . VAL A 1 87 ? 16.569 -2.578 -0.244 1.00 44.03 87 VAL A O 1
ATOM 713 N N . GLU A 1 88 ? 16.578 -2.447 1.985 1.00 44.59 88 GLU A N 1
ATOM 714 C CA . GLU A 1 88 ? 16.067 -1.075 2.027 1.00 44.59 88 GLU A CA 1
ATOM 715 C C . GLU A 1 88 ? 17.139 -0.012 1.713 1.00 44.59 88 GLU A C 1
ATOM 717 O O . GLU A 1 88 ? 16.800 1.132 1.437 1.00 44.59 88 GLU A O 1
ATOM 722 N N . GLU A 1 89 ? 18.432 -0.355 1.646 1.00 41.38 89 GLU A N 1
ATOM 723 C CA . GLU A 1 89 ? 19.482 0.656 1.391 1.00 41.38 89 GLU A CA 1
ATOM 724 C C . GLU A 1 89 ? 20.662 0.199 0.508 1.00 41.38 89 GLU A C 1
ATOM 726 O O . GLU A 1 89 ? 21.509 1.021 0.158 1.00 41.38 89 GLU A O 1
ATOM 731 N N . SER A 1 90 ? 20.752 -1.078 0.099 1.00 38.81 90 SER A N 1
ATOM 732 C CA . SER A 1 90 ? 21.972 -1.601 -0.559 1.00 38.81 90 SER A CA 1
ATOM 733 C C . SER A 1 90 ? 21.881 -1.873 -2.064 1.00 38.81 90 SER A C 1
ATOM 735 O O . SER A 1 90 ? 22.911 -2.147 -2.688 1.00 38.81 90 SER A O 1
ATOM 737 N N . ILE A 1 91 ? 20.713 -1.720 -2.700 1.00 44.50 91 ILE A N 1
ATOM 738 C CA . ILE A 1 91 ? 20.655 -1.668 -4.168 1.00 44.50 91 ILE A CA 1
ATOM 739 C C . ILE A 1 91 ? 21.045 -0.250 -4.575 1.00 44.50 91 ILE A C 1
ATOM 741 O O . ILE A 1 91 ? 20.208 0.638 -4.733 1.00 44.50 91 ILE A O 1
ATOM 745 N N . PHE A 1 92 ? 22.353 -0.036 -4.734 1.00 43.97 92 PHE A N 1
ATOM 746 C CA . PHE A 1 92 ? 22.874 1.041 -5.569 1.00 43.97 92 PHE A CA 1
ATOM 747 C C . PHE A 1 92 ? 22.084 1.021 -6.874 1.00 43.97 92 PHE A C 1
ATOM 749 O O . PHE A 1 92 ? 22.264 0.097 -7.662 1.00 43.97 92 PHE A O 1
ATOM 756 N N . ARG A 1 93 ? 21.184 2.003 -7.034 1.00 59.09 93 ARG A N 1
ATOM 757 C CA . ARG A 1 93 ? 20.325 2.261 -8.199 1.00 59.09 93 ARG A CA 1
ATOM 758 C C . ARG A 1 93 ? 21.172 2.115 -9.456 1.00 59.09 93 ARG A C 1
ATOM 760 O O . ARG A 1 93 ? 21.920 3.040 -9.783 1.00 59.09 93 ARG A O 1
ATOM 767 N N . PRO A 1 94 ? 21.176 0.931 -10.082 1.00 56.66 94 PRO A N 1
ATOM 768 C CA . PRO A 1 94 ? 22.293 0.582 -10.923 1.00 56.66 94 PRO A CA 1
ATOM 769 C C . PRO A 1 94 ? 22.138 1.379 -12.209 1.00 56.66 94 PRO A C 1
ATOM 771 O O . PRO A 1 94 ? 21.079 1.388 -12.833 1.00 56.66 94 PRO A O 1
ATOM 774 N N . THR A 1 95 ? 23.179 2.109 -12.578 1.00 62.03 95 THR A N 1
ATOM 775 C CA . THR A 1 95 ? 23.245 2.792 -13.861 1.00 62.03 95 THR A CA 1
ATOM 776 C C . THR A 1 95 ? 24.138 1.983 -14.788 1.00 62.03 95 THR A C 1
ATOM 778 O O . THR A 1 95 ? 25.146 1.407 -14.377 1.00 62.03 95 THR A O 1
ATOM 781 N N . GLN A 1 96 ? 23.762 1.901 -16.059 1.00 61.53 96 GLN A N 1
ATOM 782 C CA . GLN A 1 96 ? 24.636 1.385 -17.097 1.00 61.53 96 GLN A CA 1
ATOM 783 C C . GLN A 1 96 ? 25.271 2.555 -17.835 1.00 61.53 96 GLN A C 1
ATOM 785 O O . GLN A 1 96 ? 24.578 3.455 -18.306 1.00 61.53 96 GLN A O 1
ATOM 790 N N . HIS A 1 97 ? 26.589 2.502 -18.009 1.00 64.69 97 HIS A N 1
ATOM 791 C CA . HIS A 1 97 ? 27.278 3.450 -18.868 1.00 64.69 97 HIS A CA 1
ATOM 792 C C . HIS A 1 97 ? 27.006 3.109 -20.341 1.00 64.69 97 HIS A C 1
ATOM 794 O O . HIS A 1 97 ? 27.427 2.064 -20.844 1.00 64.69 97 HIS A O 1
ATOM 800 N N . ASN A 1 98 ? 26.284 3.977 -21.046 1.00 59.31 98 ASN A N 1
ATOM 801 C CA . ASN A 1 98 ? 25.927 3.809 -22.449 1.00 59.31 98 ASN A CA 1
ATOM 802 C C . ASN A 1 98 ? 26.248 5.090 -23.230 1.00 59.31 98 ASN A C 1
ATOM 804 O O . ASN A 1 98 ? 25.708 6.158 -22.951 1.00 59.31 98 ASN A O 1
ATOM 808 N N . LYS A 1 99 ? 27.139 4.986 -24.227 1.00 60.09 99 LYS A N 1
ATOM 809 C CA . LYS A 1 99 ? 27.559 6.102 -25.102 1.00 60.09 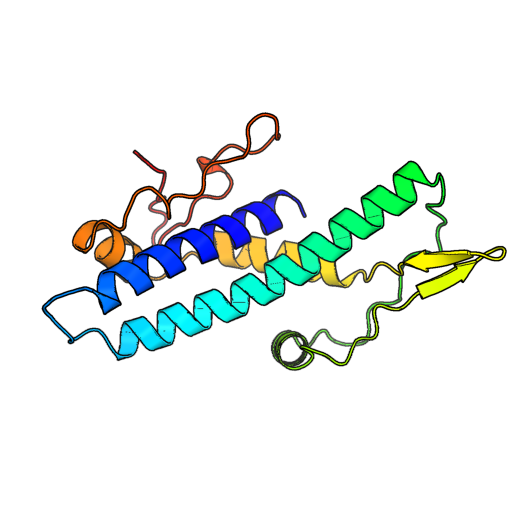99 LYS A CA 1
ATOM 810 C C . LYS A 1 99 ? 27.960 7.381 -24.335 1.00 60.09 99 LYS A C 1
ATOM 812 O O . LYS A 1 99 ? 27.561 8.478 -24.717 1.00 60.09 99 LYS A O 1
ATOM 817 N N . GLY A 1 100 ? 28.740 7.247 -23.259 1.00 64.69 100 GLY A N 1
ATOM 818 C CA . GLY A 1 100 ? 29.235 8.392 -22.483 1.00 64.69 100 GLY A CA 1
ATOM 819 C C . GLY A 1 100 ? 28.229 8.985 -21.491 1.00 64.69 100 GLY A C 1
ATOM 820 O O . GLY A 1 100 ? 28.501 10.038 -20.923 1.00 64.69 100 GLY A O 1
ATOM 821 N N . ARG A 1 101 ? 27.070 8.345 -21.293 1.00 63.03 101 ARG A N 1
ATOM 822 C CA . ARG A 1 101 ? 26.059 8.739 -20.307 1.00 63.03 101 ARG A CA 1
ATOM 823 C C . ARG A 1 101 ? 25.737 7.578 -19.380 1.00 63.03 101 ARG A C 1
ATOM 825 O O . ARG A 1 101 ? 25.677 6.433 -19.824 1.00 63.03 101 ARG A O 1
ATOM 832 N N . ASP A 1 102 ? 25.488 7.895 -18.119 1.00 68.44 102 ASP A N 1
ATOM 833 C CA . ASP A 1 102 ? 24.931 6.940 -17.170 1.00 68.44 102 ASP A CA 1
ATOM 834 C C . ASP A 1 102 ? 23.418 6.882 -17.372 1.00 68.44 102 ASP A C 1
ATOM 836 O O . ASP A 1 102 ? 22.736 7.907 -17.386 1.00 68.44 102 ASP A O 1
ATOM 840 N N . VAL A 1 103 ? 22.907 5.676 -17.595 1.00 66.00 103 VAL A N 1
ATOM 841 C CA . VAL A 1 103 ? 21.502 5.415 -17.902 1.00 66.00 103 VAL A CA 1
ATOM 842 C C . VAL A 1 103 ? 20.908 4.566 -16.779 1.00 66.00 103 VAL A C 1
ATOM 844 O O . VAL A 1 103 ? 21.517 3.547 -16.448 1.00 66.00 103 VAL A O 1
ATOM 847 N N . PRO A 1 104 ? 19.753 4.929 -16.191 1.00 66.50 104 PRO A N 1
ATOM 848 C CA . PRO A 1 104 ? 19.098 4.096 -15.185 1.00 66.50 104 PRO A CA 1
ATOM 849 C C . PRO A 1 104 ? 18.801 2.696 -15.735 1.00 66.50 104 PRO A C 1
ATOM 851 O O . PRO A 1 104 ? 18.225 2.567 -16.817 1.00 66.50 104 PRO A O 1
ATOM 854 N N . LEU A 1 105 ? 19.177 1.644 -15.005 1.00 65.19 105 LEU A N 1
ATOM 855 C CA . LEU A 1 105 ? 18.726 0.290 -15.318 1.00 65.19 105 LEU A CA 1
ATOM 856 C C . LEU A 1 105 ? 17.341 0.065 -14.727 1.00 65.19 105 LEU A C 1
ATOM 858 O O . LEU A 1 105 ? 17.107 0.301 -13.540 1.00 65.19 105 LEU A O 1
ATOM 862 N N . ILE A 1 106 ? 16.441 -0.448 -15.561 1.00 68.00 106 ILE A N 1
ATOM 863 C CA . ILE A 1 106 ? 15.101 -0.830 -15.136 1.00 68.00 106 ILE A CA 1
ATOM 864 C C . ILE A 1 106 ? 15.101 -2.321 -14.833 1.00 68.00 106 ILE A C 1
ATOM 866 O O . ILE A 1 106 ? 15.497 -3.144 -15.662 1.00 68.00 106 ILE A O 1
ATOM 870 N N . THR A 1 107 ? 14.648 -2.689 -13.641 1.00 66.06 107 THR A N 1
ATOM 871 C CA . THR A 1 107 ? 14.569 -4.088 -13.222 1.00 66.06 107 THR A CA 1
ATOM 872 C C . THR A 1 107 ? 13.225 -4.672 -13.669 1.00 66.06 107 THR A C 1
ATOM 874 O O . THR A 1 107 ? 12.193 -4.104 -13.352 1.00 66.06 107 THR A O 1
ATOM 877 N N . PRO A 1 108 ? 13.135 -5.833 -14.341 1.00 65.56 108 PRO A N 1
ATOM 878 C CA . PRO A 1 108 ? 11.844 -6.459 -14.647 1.00 65.56 108 PRO A CA 1
ATOM 879 C C . PRO A 1 108 ? 11.062 -6.896 -13.393 1.00 65.56 108 PRO A C 1
ATOM 881 O O . PRO A 1 108 ? 9.922 -7.348 -13.504 1.00 65.56 108 PRO A O 1
ATOM 884 N N . LEU A 1 109 ? 11.641 -6.726 -12.196 1.00 67.75 109 LEU A N 1
ATOM 885 C CA . LEU A 1 109 ? 10.986 -6.905 -10.902 1.00 67.75 109 LEU A CA 1
ATOM 886 C C . LEU A 1 109 ? 9.710 -6.064 -10.774 1.00 67.75 109 LEU A C 1
ATOM 888 O O . LEU A 1 109 ? 8.755 -6.543 -10.166 1.00 67.75 109 LEU A O 1
ATOM 892 N N . PHE A 1 110 ? 9.616 -4.887 -11.412 1.00 73.00 110 PHE A N 1
ATOM 893 C CA . PHE A 1 110 ? 8.367 -4.111 -11.388 1.00 73.00 110 PHE A CA 1
ATOM 894 C C . PHE A 1 110 ? 7.183 -4.879 -12.002 1.00 73.00 110 PHE A C 1
ATOM 896 O O . PHE A 1 110 ? 6.039 -4.595 -11.639 1.00 73.00 110 PHE A O 1
ATOM 903 N N . ILE A 1 111 ? 7.410 -5.815 -12.942 1.00 74.25 111 ILE A N 1
ATOM 904 C CA . ILE A 1 111 ? 6.345 -6.635 -13.547 1.00 74.25 111 ILE A CA 1
ATOM 905 C C . ILE A 1 111 ? 5.770 -7.548 -12.471 1.00 74.25 111 ILE A C 1
ATOM 907 O O . ILE A 1 111 ? 4.562 -7.544 -12.238 1.00 74.25 111 ILE A O 1
ATOM 911 N N . PHE A 1 112 ? 6.646 -8.274 -11.780 1.00 74.88 112 PHE A N 1
ATOM 912 C CA . PHE A 1 112 ? 6.282 -9.156 -10.678 1.00 74.88 112 PHE A CA 1
ATOM 913 C C . PHE A 1 112 ? 5.618 -8.390 -9.541 1.00 74.88 112 PHE A C 1
ATOM 915 O O . PHE A 1 112 ? 4.533 -8.763 -9.110 1.00 74.88 112 PHE A O 1
ATOM 922 N N . LEU A 1 113 ? 6.205 -7.266 -9.132 1.00 79.75 113 LEU A N 1
ATOM 923 C CA . LEU A 1 113 ? 5.649 -6.389 -8.109 1.00 79.75 113 LEU A CA 1
ATOM 924 C C . LEU A 1 113 ? 4.270 -5.849 -8.511 1.00 79.75 113 LEU A C 1
ATOM 926 O O . LEU A 1 113 ? 3.335 -5.868 -7.716 1.00 79.75 113 LEU A O 1
ATOM 930 N N . THR A 1 114 ? 4.109 -5.417 -9.766 1.00 83.81 114 THR A N 1
ATOM 931 C CA . THR A 1 114 ? 2.814 -4.969 -10.296 1.00 83.81 114 THR A CA 1
ATOM 932 C C . THR A 1 114 ? 1.779 -6.086 -10.198 1.00 83.81 114 THR A C 1
ATOM 934 O O . THR A 1 114 ? 0.681 -5.838 -9.710 1.00 83.81 114 THR A O 1
ATOM 937 N N . LEU A 1 115 ? 2.101 -7.295 -10.665 1.00 82.81 115 LEU A N 1
ATOM 938 C CA . LEU A 1 115 ? 1.181 -8.434 -10.620 1.00 82.81 115 LEU A CA 1
ATOM 939 C C . LEU A 1 115 ? 0.850 -8.830 -9.179 1.00 82.81 115 LEU A C 1
ATOM 941 O O . LEU A 1 115 ? -0.315 -9.058 -8.871 1.00 82.81 115 LEU A O 1
ATOM 945 N N . HIS A 1 116 ? 1.848 -8.841 -8.297 1.00 84.50 116 HIS A N 1
ATOM 946 C CA . HIS A 1 116 ? 1.685 -9.151 -6.883 1.00 84.50 116 HIS A CA 1
ATOM 947 C C . HIS A 1 116 ? 0.722 -8.176 -6.197 1.00 84.50 116 HIS A C 1
ATOM 949 O O . HIS A 1 116 ? -0.260 -8.604 -5.601 1.00 84.50 116 HIS A O 1
ATOM 955 N N . ILE A 1 117 ? 0.931 -6.866 -6.356 1.00 87.69 117 ILE A N 1
ATOM 956 C CA . ILE A 1 117 ? 0.061 -5.836 -5.768 1.00 87.69 117 ILE A CA 1
ATOM 957 C C . ILE A 1 117 ? -1.371 -5.939 -6.305 1.00 87.69 117 ILE A C 1
ATOM 959 O O . ILE A 1 117 ? -2.328 -5.753 -5.555 1.00 87.69 117 ILE A O 1
ATOM 963 N N . LEU A 1 118 ? -1.539 -6.239 -7.596 1.00 86.56 118 LEU A N 1
ATOM 964 C CA . LEU A 1 118 ? -2.867 -6.459 -8.171 1.00 86.56 118 LEU A CA 1
ATOM 965 C C . LEU A 1 118 ? -3.524 -7.732 -7.616 1.00 86.56 118 LEU A C 1
ATOM 967 O O . LEU A 1 118 ? -4.723 -7.710 -7.359 1.00 86.56 118 LEU A O 1
ATOM 971 N N . GLY A 1 119 ? -2.751 -8.790 -7.359 1.00 85.31 119 GLY A N 1
ATOM 972 C CA . GLY A 1 119 ? -3.221 -9.978 -6.643 1.00 85.31 119 GLY A CA 1
ATOM 973 C C . GLY A 1 119 ? -3.675 -9.651 -5.218 1.00 85.31 119 GLY A C 1
ATOM 974 O O . GLY A 1 119 ? -4.797 -9.977 -4.843 1.00 85.31 119 GLY A O 1
ATOM 975 N N . LEU A 1 120 ? -2.877 -8.894 -4.458 1.00 87.44 120 LEU A N 1
ATOM 976 C CA . LEU A 1 120 ? -3.257 -8.414 -3.121 1.00 87.44 120 LEU A CA 1
ATOM 977 C C . LEU A 1 120 ? -4.530 -7.551 -3.148 1.00 87.44 120 LEU A C 1
ATOM 979 O O . LEU A 1 120 ? -5.342 -7.599 -2.224 1.00 87.44 120 LEU A O 1
ATOM 983 N N . GLN A 1 121 ? -4.730 -6.761 -4.208 1.00 89.12 121 GLN A N 1
ATOM 984 C CA . GLN A 1 121 ? -5.965 -6.001 -4.408 1.00 89.12 121 GLN A CA 1
ATOM 985 C C . GLN A 1 121 ? -7.186 -6.911 -4.617 1.00 89.12 121 GLN A C 1
ATOM 987 O O . GLN A 1 121 ? -8.292 -6.569 -4.189 1.00 89.12 121 GLN A O 1
ATOM 992 N N . GLU A 1 122 ? -7.019 -8.030 -5.317 1.00 86.56 122 GLU A N 1
ATOM 993 C CA . GLU A 1 122 ? -8.085 -9.011 -5.529 1.00 86.56 122 GLU A CA 1
ATOM 994 C C . GLU A 1 122 ? -8.403 -9.791 -4.255 1.00 86.56 122 GLU A C 1
ATOM 996 O O . GLU A 1 122 ? -9.581 -9.993 -3.962 1.00 86.56 122 GLU A O 1
ATOM 1001 N N . GLU A 1 123 ? -7.383 -10.153 -3.475 1.00 88.12 123 GLU A N 1
ATOM 1002 C CA . GLU A 1 123 ? -7.555 -10.791 -2.168 1.00 88.12 123 GLU A CA 1
ATOM 1003 C C . GLU A 1 123 ? -8.281 -9.885 -1.171 1.00 88.12 123 GLU A C 1
ATOM 1005 O O . GLU A 1 123 ? -9.139 -10.350 -0.421 1.00 88.12 123 GLU A O 1
ATOM 1010 N N . GLY A 1 124 ? -7.946 -8.594 -1.159 1.00 87.38 124 GLY A N 1
ATOM 1011 C CA . GLY A 1 124 ? -8.523 -7.625 -0.240 1.00 87.38 124 GLY A CA 1
ATOM 1012 C C . GLY A 1 124 ? -8.050 -7.788 1.207 1.00 87.38 124 GLY A C 1
ATOM 1013 O O . GLY A 1 124 ? -7.286 -8.682 1.586 1.00 87.38 124 GLY A O 1
ATOM 1014 N N . PHE A 1 125 ? -8.520 -6.880 2.054 1.00 89.94 125 PHE A N 1
ATOM 1015 C CA . PHE A 1 125 ? -8.154 -6.817 3.462 1.00 89.94 125 PHE A CA 1
ATOM 1016 C C . PHE A 1 125 ? -9.221 -7.467 4.356 1.00 89.94 125 PHE A C 1
ATOM 1018 O O . PHE A 1 125 ? -10.395 -7.536 3.992 1.00 89.94 125 PHE A O 1
ATOM 1025 N N . PRO A 1 126 ? -8.861 -7.952 5.556 1.00 91.06 126 PRO A N 1
ATOM 1026 C CA . PRO A 1 126 ? -9.853 -8.400 6.526 1.00 91.06 126 PRO A CA 1
ATOM 1027 C C . PRO A 1 126 ? -10.934 -7.324 6.782 1.00 91.06 126 PRO A C 1
ATOM 1029 O O . PRO A 1 126 ? -10.571 -6.160 6.976 1.00 91.06 126 PRO A O 1
ATOM 1032 N N . PRO A 1 127 ? -12.234 -7.686 6.857 1.00 88.62 127 PRO A N 1
ATOM 1033 C CA . PRO A 1 127 ? -13.331 -6.722 7.025 1.00 88.62 127 PRO A CA 1
ATOM 1034 C C . PRO A 1 127 ? -13.173 -5.784 8.229 1.00 88.62 127 PRO A C 1
ATOM 1036 O O . PRO A 1 127 ? -13.655 -4.654 8.200 1.00 88.62 127 PRO A O 1
ATOM 1039 N N . LYS A 1 128 ? -12.437 -6.223 9.264 1.00 91.56 128 LYS A N 1
ATOM 1040 C CA . LYS A 1 128 ? -12.128 -5.425 10.461 1.00 91.56 128 LYS A CA 1
ATOM 1041 C C . LYS A 1 128 ? -11.592 -4.032 10.122 1.00 91.56 128 LYS A C 1
ATOM 1043 O O . LYS A 1 128 ? -11.932 -3.081 10.810 1.00 91.56 128 LYS A O 1
ATOM 1048 N N . TRP A 1 129 ? -10.795 -3.895 9.062 1.00 92.50 129 TRP A N 1
ATOM 1049 C CA . TRP A 1 129 ? -10.162 -2.625 8.711 1.00 92.50 129 TRP A CA 1
ATOM 1050 C C . TRP A 1 129 ? -11.161 -1.588 8.210 1.00 92.50 129 TRP A C 1
ATOM 1052 O O . TRP A 1 129 ? -11.073 -0.423 8.591 1.00 92.50 129 TRP A O 1
ATOM 1062 N N . LEU A 1 130 ? -12.150 -2.020 7.425 1.00 89.19 130 LEU A N 1
ATOM 1063 C CA . LEU A 1 130 ? -13.245 -1.148 7.006 1.00 89.19 130 LEU A CA 1
ATOM 1064 C C . LEU A 1 130 ? -14.120 -0.770 8.205 1.00 89.19 130 LEU A C 1
ATOM 1066 O O . LEU A 1 130 ? -14.448 0.400 8.370 1.00 89.19 130 LEU A O 1
ATOM 1070 N N . SER A 1 131 ? -14.407 -1.723 9.097 1.00 89.94 131 SER A N 1
ATOM 1071 C CA . SER A 1 131 ? -15.156 -1.450 10.330 1.00 89.94 131 SER A CA 1
ATOM 1072 C C . SER A 1 131 ? -14.447 -0.448 11.246 1.00 89.94 131 SER A C 1
ATOM 1074 O O . SER A 1 131 ? -15.095 0.420 11.827 1.00 89.94 131 SER A O 1
ATOM 1076 N N . LEU A 1 132 ? -13.119 -0.543 11.381 1.00 91.50 132 LEU A N 1
ATOM 1077 C CA . LEU A 1 132 ? -12.326 0.406 12.166 1.00 91.50 132 LEU A CA 1
ATOM 1078 C C . LEU A 1 132 ? -12.328 1.791 11.507 1.00 91.50 132 LEU A C 1
ATOM 1080 O O . LEU A 1 132 ? -12.503 2.791 12.199 1.00 91.50 132 LEU A O 1
ATOM 1084 N N . TRP A 1 133 ? -12.215 1.862 10.181 1.00 89.69 133 TRP A N 1
ATOM 1085 C CA . TRP A 1 133 ? -12.320 3.126 9.454 1.00 89.69 133 TRP A CA 1
ATOM 1086 C C . TRP A 1 133 ? -13.689 3.793 9.641 1.00 89.69 133 TRP A C 1
ATOM 1088 O O . TRP A 1 133 ? -13.761 4.985 9.938 1.00 89.69 133 TRP A O 1
ATOM 1098 N N . ASP A 1 134 ? -14.778 3.027 9.551 1.00 88.69 134 ASP A N 1
ATOM 1099 C CA . ASP A 1 134 ? -16.138 3.530 9.776 1.00 88.69 134 ASP A CA 1
ATOM 1100 C C . ASP A 1 134 ? -16.381 3.953 11.235 1.00 88.69 134 ASP A C 1
ATOM 1102 O O . ASP A 1 134 ? -17.137 4.898 11.490 1.00 88.69 134 ASP A O 1
ATOM 1106 N N . ARG A 1 135 ? -15.724 3.281 12.191 1.00 90.19 135 ARG A N 1
ATOM 1107 C CA . ARG A 1 135 ? -15.775 3.614 13.619 1.00 90.19 135 ARG A CA 1
ATOM 1108 C C . ARG A 1 135 ? -15.051 4.921 13.922 1.00 90.19 135 ARG A C 1
ATOM 1110 O O . ARG A 1 135 ? -15.638 5.804 14.541 1.00 90.19 135 ARG A O 1
ATOM 1117 N N . PHE A 1 136 ? -13.788 5.029 13.516 1.00 89.50 136 PHE A N 1
ATOM 1118 C CA . PHE A 1 136 ? -12.925 6.151 13.885 1.00 89.50 136 PHE A CA 1
ATOM 1119 C C . PHE A 1 1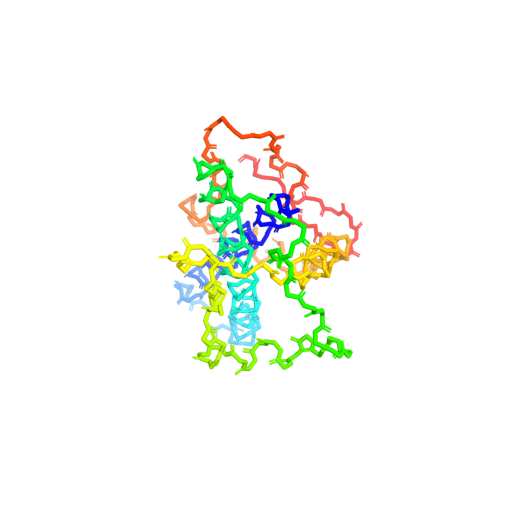36 ? -13.104 7.376 12.998 1.00 89.50 136 PHE A C 1
ATOM 1121 O O . PHE A 1 136 ? -12.779 8.479 13.424 1.00 89.50 136 PHE A O 1
ATOM 1128 N N . LYS A 1 137 ? -13.643 7.192 11.788 1.00 88.44 137 LYS A N 1
ATOM 1129 C CA . LYS A 1 137 ? -13.859 8.245 10.788 1.00 88.44 137 LYS A CA 1
ATOM 1130 C C . LYS A 1 137 ? -12.651 9.185 10.664 1.00 88.44 137 LYS A C 1
ATOM 1132 O O . LYS A 1 137 ? -12.793 10.376 10.953 1.00 88.44 137 LYS A O 1
ATOM 1137 N N . PRO A 1 138 ? -11.480 8.668 10.241 1.00 85.44 138 PRO A N 1
ATOM 1138 C CA . PRO A 1 138 ? -10.281 9.482 10.085 1.00 85.44 138 PRO A CA 1
ATOM 1139 C C . PRO A 1 138 ? -10.509 10.746 9.251 1.00 85.44 138 PRO A C 1
ATOM 1141 O O . PRO A 1 138 ? -11.397 10.799 8.393 1.00 85.44 138 PRO A O 1
ATOM 1144 N N . ASP A 1 139 ? -9.682 11.766 9.490 1.00 84.75 139 ASP A N 1
ATOM 1145 C CA . ASP A 1 139 ? -9.768 13.047 8.789 1.00 84.75 139 ASP A CA 1
ATOM 1146 C C . ASP A 1 139 ? -9.720 12.854 7.261 1.00 84.75 139 ASP A C 1
ATOM 1148 O O . ASP A 1 139 ? -8.937 12.067 6.722 1.00 84.75 139 ASP A O 1
ATOM 1152 N N . LYS A 1 140 ? -10.535 13.635 6.543 1.00 76.56 140 LYS A N 1
ATOM 1153 C CA . LYS A 1 140 ? -10.601 13.647 5.078 1.00 76.56 140 LYS A CA 1
ATOM 1154 C C . LYS A 1 140 ? -9.260 13.954 4.405 1.00 76.56 140 LYS A C 1
ATOM 1156 O O . LYS A 1 140 ? -9.120 13.625 3.230 1.00 76.56 140 LYS A O 1
ATOM 1161 N N . LYS A 1 141 ? -8.284 14.552 5.098 1.00 79.94 141 LYS A N 1
ATOM 1162 C CA . LYS A 1 141 ? -6.907 14.723 4.596 1.00 79.94 141 LYS A CA 1
ATOM 1163 C C . LYS A 1 141 ? -6.218 13.384 4.291 1.00 79.94 141 LYS A C 1
ATOM 1165 O O . LYS A 1 141 ? -5.370 13.331 3.409 1.00 79.94 141 LYS A O 1
ATOM 1170 N N . PHE A 1 142 ? -6.619 12.307 4.974 1.00 74.44 142 PHE A N 1
ATOM 1171 C CA . PHE A 1 142 ? -6.166 10.933 4.729 1.00 74.44 142 PHE A CA 1
ATOM 1172 C C . PHE A 1 142 ? -7.065 10.173 3.751 1.00 74.44 142 PHE A C 1
ATOM 1174 O O . PHE A 1 142 ? -6.965 8.958 3.610 1.00 74.44 142 PHE A O 1
ATOM 1181 N N . CYS A 1 143 ? -7.954 10.869 3.046 1.00 68.44 143 CYS A N 1
ATOM 1182 C CA . CYS A 1 143 ? -8.590 10.314 1.867 1.00 68.44 143 CYS A CA 1
ATOM 1183 C C . CYS A 1 143 ? -7.704 10.632 0.669 1.00 68.44 143 CYS A C 1
ATOM 1185 O O . CYS A 1 143 ? -7.594 11.791 0.271 1.00 68.44 143 CYS A O 1
ATOM 1187 N N . TYR A 1 144 ? -7.118 9.603 0.056 1.00 70.75 144 TYR A N 1
ATOM 1188 C CA . TYR A 1 144 ? -6.390 9.770 -1.197 1.00 70.75 144 TYR A CA 1
ATOM 1189 C C . TYR A 1 144 ? -7.310 10.427 -2.229 1.00 70.75 144 TYR A C 1
ATOM 1191 O O . TYR A 1 144 ? -8.355 9.879 -2.597 1.00 70.75 144 TYR A O 1
ATOM 1199 N N . SER A 1 145 ? -6.934 11.616 -2.684 1.00 63.34 145 SER A N 1
ATOM 1200 C CA . SER A 1 145 ? -7.523 12.235 -3.861 1.00 63.34 145 SER A CA 1
ATOM 1201 C C . SER A 1 145 ? -6.607 11.986 -5.040 1.00 63.34 145 SER A C 1
ATOM 1203 O O . SER A 1 145 ? -5.417 12.294 -4.975 1.00 63.34 145 SER A O 1
ATOM 1205 N N . PHE A 1 146 ? -7.179 11.486 -6.133 1.00 63.00 146 PHE A N 1
ATOM 1206 C CA . PHE A 1 146 ? -6.480 11.492 -7.406 1.00 63.00 146 PHE A CA 1
ATOM 1207 C C . PHE A 1 146 ? -6.079 12.935 -7.738 1.00 63.00 146 PHE A C 1
ATOM 1209 O O . PHE A 1 146 ? -6.951 13.809 -7.744 1.00 63.00 146 PHE A O 1
ATOM 1216 N N . PRO A 1 147 ? -4.794 13.206 -8.018 1.00 52.81 147 PRO A N 1
ATOM 1217 C CA . PRO A 1 147 ? -4.431 14.424 -8.720 1.00 52.81 147 PRO A CA 1
ATOM 1218 C C . PRO A 1 147 ? -5.177 14.386 -10.060 1.00 52.81 147 PRO A C 1
ATOM 1220 O O . PRO A 1 147 ? -5.057 13.399 -10.791 1.00 52.81 147 PRO A O 1
ATOM 1223 N N . ASN A 1 148 ? -6.020 15.385 -10.330 1.00 48.66 148 ASN A N 1
ATOM 1224 C CA . ASN A 1 148 ? -6.835 15.418 -11.546 1.00 48.66 148 ASN A CA 1
ATOM 1225 C C . ASN A 1 148 ? -5.961 15.312 -12.816 1.00 48.66 148 ASN A C 1
ATOM 1227 O O . ASN A 1 148 ? -4.811 15.747 -12.820 1.00 48.66 148 ASN A O 1
ATOM 1231 N N . ASP A 1 149 ? -6.558 14.722 -13.861 1.00 41.38 149 ASP A N 1
ATOM 1232 C CA . ASP A 1 149 ? -6.020 14.367 -15.192 1.00 41.38 149 ASP A CA 1
ATOM 1233 C C . ASP A 1 149 ? -5.138 13.101 -15.308 1.00 41.38 149 ASP A C 1
ATOM 1235 O O . ASP A 1 149 ? -4.197 13.042 -16.099 1.00 41.38 149 ASP A O 1
ATOM 1239 N N . LYS A 1 150 ? -5.486 12.014 -14.595 1.00 52.47 150 LYS A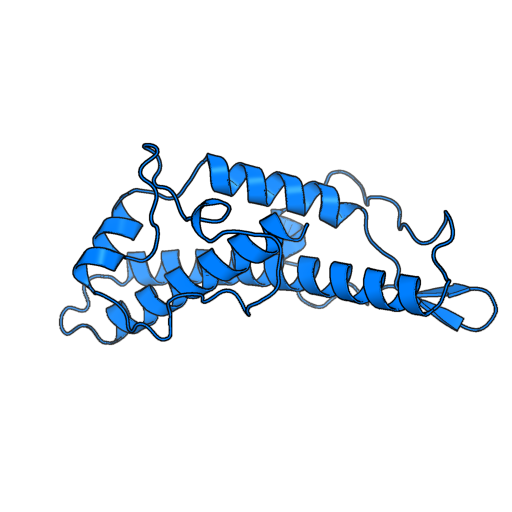 N 1
ATOM 1240 C CA . LYS A 1 150 ? -4.944 10.654 -14.839 1.00 52.47 150 LYS A CA 1
ATOM 1241 C C . LYS A 1 150 ? -6.050 9.596 -15.065 1.00 52.47 150 LYS A C 1
ATOM 1243 O O . LYS A 1 150 ? -7.136 9.718 -14.507 1.00 52.47 150 LYS A O 1
ATOM 1248 N N . PRO A 1 151 ? -5.790 8.531 -15.854 1.00 57.75 151 PRO A N 1
ATOM 1249 C CA . PRO A 1 151 ? -6.792 7.611 -16.431 1.00 57.75 151 PRO A CA 1
ATOM 1250 C C . PRO A 1 151 ? -7.498 6.641 -15.462 1.00 57.75 151 PRO A C 1
ATOM 1252 O O . PRO A 1 151 ? -8.242 5.778 -15.921 1.00 57.75 151 PRO A O 1
ATOM 1255 N N . LEU A 1 152 ? -7.276 6.736 -14.148 1.00 64.06 152 LEU A N 1
ATOM 1256 C CA . LEU A 1 152 ? -7.788 5.770 -13.172 1.00 64.06 152 LEU A CA 1
ATOM 1257 C C . LEU A 1 152 ? -8.869 6.389 -12.288 1.00 64.06 152 LEU A C 1
ATOM 1259 O O . LEU A 1 152 ? -8.666 7.408 -11.634 1.00 64.06 152 LEU A O 1
ATOM 1263 N N . LYS A 1 153 ? -10.019 5.728 -12.218 1.00 73.69 153 LYS A N 1
ATOM 1264 C CA . LYS A 1 153 ? -11.112 6.054 -11.302 1.00 73.69 153 LYS A CA 1
ATOM 1265 C C . LYS A 1 153 ? -10.821 5.437 -9.937 1.00 73.69 153 LYS A C 1
ATOM 1267 O O . LYS A 1 153 ? -10.335 4.314 -9.849 1.00 73.69 153 LYS A O 1
ATOM 1272 N N . GLN A 1 154 ? -11.235 6.101 -8.858 1.00 72.94 154 GLN A N 1
ATOM 1273 C CA . GLN A 1 154 ? -11.076 5.594 -7.484 1.00 72.94 154 GLN A CA 1
ATOM 1274 C C . GLN A 1 154 ? -11.589 4.161 -7.289 1.00 72.94 154 GLN A C 1
ATOM 1276 O O . GLN A 1 154 ? -10.939 3.356 -6.632 1.00 72.94 154 GLN A O 1
ATOM 1281 N N . LYS A 1 155 ? -12.702 3.803 -7.935 1.00 78.94 155 LYS A N 1
ATOM 1282 C CA . LYS A 1 155 ? -13.248 2.436 -7.924 1.00 78.94 155 LYS A CA 1
ATOM 1283 C C . LYS A 1 155 ? -12.295 1.367 -8.481 1.00 78.94 155 LYS A C 1
ATOM 1285 O O . LYS A 1 155 ? -12.429 0.201 -8.135 1.00 78.94 155 LYS A O 1
ATOM 1290 N N . GLU A 1 156 ? -11.362 1.739 -9.357 1.00 78.94 156 GLU A N 1
ATOM 1291 C CA . GLU A 1 156 ? -10.412 0.812 -9.987 1.00 78.94 156 GLU A CA 1
ATOM 1292 C C . GLU A 1 156 ? -9.273 0.426 -9.045 1.00 78.94 156 GLU A C 1
ATOM 1294 O O . GLU A 1 156 ? -8.664 -0.628 -9.217 1.00 78.94 156 GLU A O 1
ATOM 1299 N N . ILE A 1 157 ? -9.018 1.252 -8.034 1.00 80.19 157 ILE A N 1
ATOM 1300 C CA . ILE A 1 157 ? -7.985 1.049 -7.018 1.00 80.19 157 ILE A CA 1
ATOM 1301 C C . ILE A 1 157 ? -8.585 0.987 -5.613 1.00 80.19 157 ILE A C 1
ATOM 1303 O O . ILE A 1 157 ? -7.891 1.216 -4.634 1.00 80.19 157 ILE A O 1
ATOM 1307 N N . ALA A 1 158 ? -9.885 0.729 -5.497 1.00 81.62 158 ALA A N 1
ATOM 1308 C CA . ALA A 1 158 ? -10.538 0.741 -4.204 1.00 81.62 158 ALA A CA 1
ATOM 1309 C C . ALA A 1 158 ? -10.073 -0.434 -3.329 1.00 81.62 158 ALA A C 1
ATOM 1311 O O . ALA A 1 158 ? -9.870 -1.544 -3.833 1.00 81.62 158 ALA A O 1
ATOM 1312 N N . ILE A 1 159 ? -9.942 -0.181 -2.024 1.00 83.94 159 ILE A N 1
ATOM 1313 C CA . ILE A 1 159 ? -9.724 -1.217 -1.013 1.00 83.94 159 ILE A CA 1
ATOM 1314 C C . ILE A 1 159 ? -10.995 -2.054 -0.931 1.00 83.94 159 ILE A C 1
ATOM 1316 O O . ILE A 1 159 ? -12.104 -1.515 -0.905 1.00 83.94 159 ILE A O 1
ATOM 1320 N N . LYS A 1 160 ? -10.826 -3.371 -0.909 1.00 83.94 160 LYS A N 1
ATOM 1321 C CA . LYS A 1 160 ? -11.922 -4.327 -0.780 1.00 83.94 160 LYS A CA 1
ATOM 1322 C C . LYS A 1 160 ? -11.758 -5.112 0.506 1.00 83.94 160 LYS A C 1
ATOM 1324 O O . LYS A 1 160 ? -10.625 -5.323 0.944 1.00 83.94 160 LYS A O 1
ATOM 1329 N N . ASP A 1 161 ? -12.861 -5.559 1.086 1.00 82.69 161 ASP A N 1
ATOM 1330 C CA . ASP A 1 161 ? -12.789 -6.597 2.103 1.00 82.69 161 ASP A CA 1
ATOM 1331 C C . ASP A 1 161 ? -12.625 -7.996 1.477 1.00 82.69 161 ASP A C 1
ATOM 1333 O O . ASP A 1 161 ? -12.891 -8.208 0.290 1.00 82.69 161 ASP A O 1
ATOM 1337 N N . LYS A 1 162 ? -12.243 -8.975 2.305 1.00 75.69 162 LYS A N 1
ATOM 1338 C CA . LYS A 1 162 ? -12.193 -10.412 1.961 1.00 75.69 162 LYS A CA 1
ATOM 1339 C C . LYS A 1 162 ? -13.574 -11.057 1.689 1.00 75.69 162 LYS A C 1
ATOM 1341 O O . LYS A 1 162 ? -13.700 -12.276 1.737 1.00 75.69 162 LYS A O 1
ATOM 1346 N N . GLY A 1 163 ? -14.608 -10.262 1.411 1.00 64.75 163 GLY A N 1
ATOM 1347 C CA . GLY A 1 163 ? -15.955 -10.678 1.005 1.00 64.75 163 GLY A CA 1
ATOM 1348 C C . GLY A 1 163 ? -16.470 -9.954 -0.249 1.00 64.75 163 GLY A C 1
ATOM 1349 O O . GLY A 1 163 ? -17.590 -10.218 -0.686 1.00 64.75 163 GLY A O 1
ATOM 1350 N N . GLY A 1 164 ? -15.664 -9.070 -0.850 1.00 61.88 164 GLY A N 1
ATOM 1351 C CA . GLY A 1 164 ? -15.986 -8.328 -2.068 1.00 61.88 164 GLY A CA 1
ATOM 1352 C C . GLY A 1 164 ? -16.655 -6.963 -1.857 1.00 61.88 164 GLY A C 1
ATOM 1353 O O . GLY A 1 164 ? -16.930 -6.281 -2.848 1.00 61.88 164 GLY A O 1
ATOM 1354 N N . ALA A 1 165 ? -16.895 -6.521 -0.620 1.00 70.25 165 ALA A N 1
ATOM 1355 C CA . ALA A 1 165 ? -17.365 -5.167 -0.352 1.00 70.25 165 ALA A CA 1
ATOM 1356 C C . ALA A 1 165 ? -16.261 -4.160 -0.689 1.00 70.25 165 ALA A C 1
ATOM 1358 O O . ALA A 1 165 ? -15.103 -4.318 -0.305 1.00 70.25 165 ALA A O 1
ATOM 1359 N N . VAL A 1 166 ? -16.622 -3.115 -1.433 1.00 72.44 166 VAL A N 1
ATOM 1360 C CA . VAL A 1 166 ? -15.672 -2.123 -1.941 1.00 72.44 166 VAL A CA 1
ATOM 1361 C C . VAL A 1 166 ? -15.785 -0.839 -1.133 1.00 72.44 166 VAL A C 1
ATOM 1363 O O . VAL A 1 166 ? -16.857 -0.235 -1.067 1.00 72.44 166 VAL A O 1
ATOM 1366 N N . TRP A 1 167 ? -14.664 -0.372 -0.589 1.00 74.12 167 TRP A N 1
ATOM 1367 C CA . TRP A 1 167 ? -14.579 0.938 0.034 1.00 74.12 167 TRP A CA 1
ATOM 1368 C C . TRP A 1 167 ? -14.239 2.011 -1.005 1.00 74.12 167 TRP A C 1
ATOM 1370 O O . TRP A 1 167 ? -13.093 2.188 -1.434 1.00 74.12 167 TRP A O 1
ATOM 1380 N N . VAL A 1 168 ? -15.272 2.739 -1.422 1.00 64.38 168 VAL A N 1
ATOM 1381 C CA . VAL A 1 168 ? -15.155 3.954 -2.232 1.00 64.38 168 VAL A CA 1
ATOM 1382 C C . VAL A 1 168 ? -15.556 5.127 -1.351 1.00 64.38 168 VAL A C 1
ATOM 1384 O O . VAL A 1 168 ? -16.571 5.052 -0.657 1.00 64.38 168 VAL A O 1
ATOM 1387 N N . ARG A 1 169 ? -14.777 6.213 -1.387 1.00 60.78 169 ARG A N 1
ATOM 1388 C CA . ARG A 1 169 ? -15.138 7.468 -0.718 1.00 60.78 169 ARG A CA 1
ATOM 1389 C C . ARG A 1 169 ? -16.574 7.857 -1.095 1.00 60.78 169 ARG A C 1
ATOM 1391 O O . ARG A 1 169 ? -16.885 7.950 -2.282 1.00 60.78 169 ARG A O 1
ATOM 1398 N N . ARG A 1 170 ? -17.422 8.060 -0.084 1.00 50.66 170 ARG A N 1
ATOM 1399 C CA . ARG A 1 170 ? -18.727 8.718 -0.228 1.00 50.66 170 ARG A CA 1
ATOM 1400 C C . ARG A 1 170 ? -18.577 10.227 -0.078 1.00 50.66 170 ARG A C 1
ATOM 1402 O O . ARG A 1 170 ? -17.697 10.660 0.705 1.00 50.66 170 ARG A O 1
#

Radius of gyration: 18.41 Å; chains: 1; bounding box: 48×32×51 Å

Foldseek 3Di:
DVLLLVLLLQLLLLLVLLLVLQVPDPDVPCPVVNVVSVVSNLLSVLLNVLLVVLVVLVVVCVVVVNDDPPLEDEAPDPDPSVVSSVPPDPPPQAFDCDPNDTGGRHYCVNVVSSVVSVVCQVQFAAVVSVVSCVVRVGDCVSRDDPPPDDDDDCQSSFGAHNVGRTDDDD

pLDDT: mean 75.29, std 14.77, range [38.81, 94.94]